Protein AF-A0A2H0Z641-F1 (afdb_monomer)

Radius of gyration: 11.45 Å; Cα contacts (8 Å, |Δi|>4): 64; chains: 1; bounding box: 23×29×31 Å

Secondary structure (DSSP, 8-state):
-HHHHHHTT----HHHHHHHTT--HHHHHHHHHHHHHTT--EEEETTTTEEEE-------

pLDDT: mean 80.57, std 11.0, range [41.03, 92.0]

Mean predicted aligned error: 6.04 Å

Structure (mmCIF, N/CA/C/O backbone):
data_AF-A0A2H0Z641-F1
#
_entry.id   AF-A0A2H0Z641-F1
#
loop_
_atom_site.group_PDB
_atom_site.id
_atom_site.type_symbol
_atom_site.label_atom_id
_atom_site.label_alt_id
_atom_site.label_comp_id
_atom_site.label_asym_id
_atom_site.label_entity_id
_atom_site.label_seq_id
_atom_site.pdbx_PDB_ins_code
_atom_site.Cartn_x
_atom_site.Cartn_y
_atom_site.Cartn_z
_atom_site.occupancy
_atom_site.B_iso_or_equiv
_atom_site.auth_seq_id
_atom_site.auth_comp_id
_atom_site.auth_asym_id
_atom_site.auth_atom_id
_atom_site.pdbx_PDB_model_num
ATOM 1 N N . TYR A 1 1 ? 2.638 7.858 -6.462 1.00 73.81 1 TYR A N 1
ATOM 2 C CA . TYR A 1 1 ? 1.310 7.369 -6.892 1.00 73.81 1 TYR A CA 1
ATOM 3 C C . TYR A 1 1 ? 0.787 6.202 -6.043 1.00 73.81 1 TYR A C 1
ATOM 5 O O . TYR A 1 1 ? -0.247 6.368 -5.410 1.00 73.81 1 TYR A O 1
ATOM 13 N N . LEU A 1 2 ? 1.494 5.062 -5.926 1.00 78.31 2 LEU A N 1
ATOM 14 C CA . LEU A 1 2 ? 1.025 3.914 -5.117 1.00 78.31 2 LEU A CA 1
ATOM 15 C C . LEU A 1 2 ? 0.714 4.278 -3.653 1.00 78.31 2 LEU A C 1
ATOM 17 O O . LEU A 1 2 ? -0.347 3.931 -3.144 1.00 78.31 2 LEU A O 1
ATOM 21 N N . LEU A 1 3 ? 1.603 5.034 -3.002 1.00 80.94 3 LEU A N 1
ATOM 22 C CA . LEU A 1 3 ? 1.409 5.502 -1.627 1.00 80.94 3 LEU A CA 1
ATOM 23 C C . LEU A 1 3 ? 0.119 6.319 -1.457 1.00 80.94 3 LEU A C 1
ATOM 25 O O . LEU A 1 3 ? -0.606 6.122 -0.489 1.00 80.94 3 LEU A O 1
ATOM 29 N N . GLU A 1 4 ? -0.194 7.202 -2.406 1.00 81.06 4 GLU A N 1
ATOM 30 C CA . GLU A 1 4 ? -1.417 8.009 -2.367 1.00 81.06 4 GLU A CA 1
ATOM 31 C C . GLU A 1 4 ? -2.679 7.158 -2.499 1.00 81.06 4 GLU A C 1
ATOM 33 O O . GLU A 1 4 ? -3.663 7.404 -1.806 1.00 81.06 4 GLU A O 1
ATOM 38 N N . MET A 1 5 ? -2.654 6.121 -3.340 1.00 80.50 5 MET A N 1
ATOM 39 C CA . MET A 1 5 ? -3.773 5.183 -3.438 1.00 80.50 5 MET A CA 1
ATOM 40 C C . MET A 1 5 ? -3.980 4.394 -2.139 1.00 80.50 5 MET A C 1
ATOM 42 O O . MET A 1 5 ? -5.125 4.163 -1.745 1.00 80.50 5 MET A O 1
ATOM 46 N N . ILE A 1 6 ? -2.892 4.021 -1.454 1.00 81.69 6 ILE A N 1
ATOM 47 C CA . ILE A 1 6 ? -2.952 3.370 -0.137 1.00 81.69 6 ILE A CA 1
ATOM 48 C C . ILE A 1 6 ? -3.494 4.357 0.910 1.00 81.69 6 ILE A C 1
ATOM 50 O O . ILE A 1 6 ? -4.398 4.000 1.660 1.00 81.69 6 ILE A O 1
ATOM 54 N N . LYS A 1 7 ? -3.028 5.615 0.920 1.00 78.12 7 LYS A N 1
ATOM 55 C CA . LYS A 1 7 ? -3.544 6.675 1.811 1.00 78.12 7 LYS A CA 1
ATOM 56 C C . LYS A 1 7 ? -5.037 6.946 1.594 1.00 78.12 7 LYS A C 1
ATOM 58 O O . LYS A 1 7 ? -5.767 7.146 2.555 1.00 78.12 7 LYS A O 1
ATOM 63 N N . LYS A 1 8 ? -5.511 6.895 0.346 1.00 80.81 8 LYS A N 1
ATOM 64 C CA . LYS A 1 8 ? -6.931 7.057 -0.013 1.00 80.81 8 LYS A CA 1
ATOM 65 C C . LYS A 1 8 ? -7.776 5.793 0.218 1.00 80.81 8 LYS A C 1
ATOM 67 O O . LYS A 1 8 ? -8.925 5.768 -0.211 1.00 80.81 8 LYS A O 1
ATOM 72 N N . ASN A 1 9 ? -7.230 4.741 0.846 1.00 71.94 9 ASN A N 1
ATOM 73 C CA . ASN A 1 9 ? -7.883 3.436 1.043 1.00 71.94 9 ASN A CA 1
ATOM 74 C C . ASN A 1 9 ? -8.431 2.803 -0.256 1.00 71.94 9 ASN A C 1
ATOM 76 O O . ASN A 1 9 ? -9.359 2.000 -0.221 1.00 71.94 9 ASN A O 1
ATOM 80 N N . ARG A 1 10 ? -7.855 3.138 -1.419 1.00 71.25 10 ARG A N 1
ATOM 81 C CA . ARG A 1 10 ? -8.256 2.579 -2.724 1.00 71.25 10 ARG A CA 1
ATOM 82 C C . ARG A 1 10 ? -7.459 1.330 -3.109 1.00 71.25 10 ARG A C 1
ATOM 84 O O . ARG A 1 10 ? -7.797 0.663 -4.080 1.00 71.25 10 ARG A O 1
ATOM 91 N N . CYS A 1 11 ? -6.404 1.003 -2.362 1.00 66.06 11 CYS A N 1
ATOM 92 C CA . CYS A 1 11 ? -5.594 -0.195 -2.579 1.00 66.06 11 CYS A CA 1
ATOM 93 C C . CYS A 1 11 ? -6.135 -1.384 -1.789 1.00 66.06 11 CYS A C 1
ATOM 95 O O . CYS A 1 11 ? -5.797 -1.574 -0.618 1.00 66.06 11 CYS A O 1
ATOM 97 N N . ILE A 1 12 ? -6.926 -2.213 -2.466 1.00 70.25 12 ILE A N 1
ATOM 98 C CA . ILE A 1 12 ? -7.530 -3.394 -1.861 1.00 70.25 12 ILE A CA 1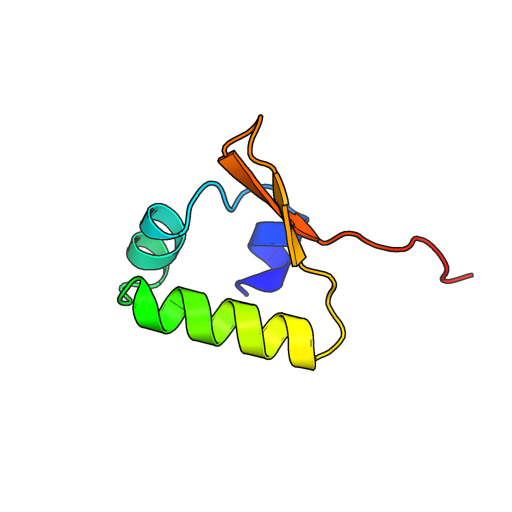
ATOM 99 C C . ILE A 1 12 ? -6.489 -4.520 -1.851 1.00 70.25 12 ILE A C 1
ATOM 101 O O . ILE A 1 12 ? -5.984 -4.893 -0.811 1.00 70.25 12 ILE A O 1
ATOM 105 N N . SER A 1 13 ? -6.000 -5.022 -2.982 1.00 81.25 13 SER A N 1
ATOM 106 C CA . SER A 1 13 ? -5.120 -6.209 -2.954 1.00 81.25 13 SER A CA 1
ATOM 107 C C . SER A 1 13 ? -3.906 -6.106 -3.867 1.00 81.25 13 SER A C 1
ATOM 109 O O . SER A 1 13 ? -3.906 -5.335 -4.822 1.00 81.25 13 SER A O 1
ATOM 111 N N . ILE A 1 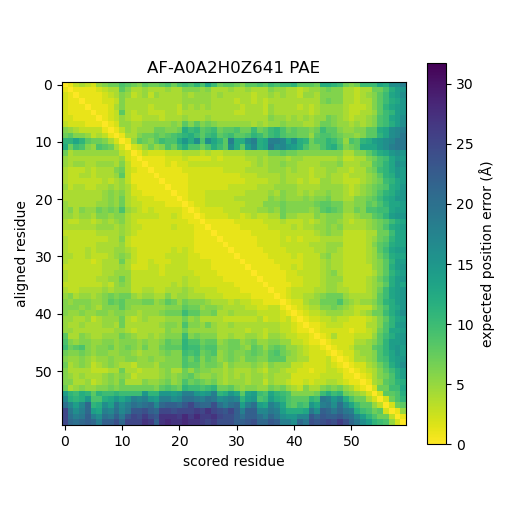14 ? -2.880 -6.932 -3.606 1.00 84.38 14 ILE A N 1
ATOM 112 C CA . ILE A 1 14 ? -1.665 -7.015 -4.442 1.00 84.38 14 ILE A CA 1
ATOM 113 C C . ILE A 1 14 ? -2.046 -7.224 -5.912 1.00 84.38 14 ILE A C 1
ATOM 115 O O . ILE A 1 14 ? -1.497 -6.548 -6.771 1.00 84.38 14 ILE A O 1
ATOM 119 N N . GLY A 1 15 ? -3.028 -8.093 -6.182 1.00 84.50 15 GLY A N 1
ATOM 120 C CA . GLY A 1 15 ? -3.525 -8.358 -7.535 1.00 84.50 15 GLY A CA 1
ATOM 121 C C . GLY A 1 15 ? -4.212 -7.157 -8.192 1.00 84.50 15 GLY A C 1
ATOM 122 O O . GLY A 1 15 ? -4.013 -6.915 -9.377 1.00 84.50 15 GLY A O 1
ATOM 123 N N . GLN A 1 16 ? -4.960 -6.351 -7.432 1.00 84.44 16 GLN A N 1
ATOM 124 C CA . GLN A 1 16 ? -5.544 -5.123 -7.977 1.00 84.44 16 GLN A CA 1
ATOM 125 C C . GLN A 1 16 ? -4.473 -4.083 -8.290 1.00 84.44 16 GLN A C 1
ATOM 127 O O . GLN A 1 16 ? -4.507 -3.470 -9.349 1.00 84.44 16 GLN A O 1
ATOM 132 N N . VAL A 1 17 ? -3.499 -3.908 -7.396 1.00 85.06 17 VAL A N 1
ATOM 133 C CA . VAL A 1 17 ? -2.373 -3.003 -7.642 1.00 85.06 17 VAL A CA 1
ATOM 134 C C . VAL A 1 17 ? -1.565 -3.479 -8.852 1.00 85.06 17 VAL A C 1
ATOM 136 O O . VAL A 1 1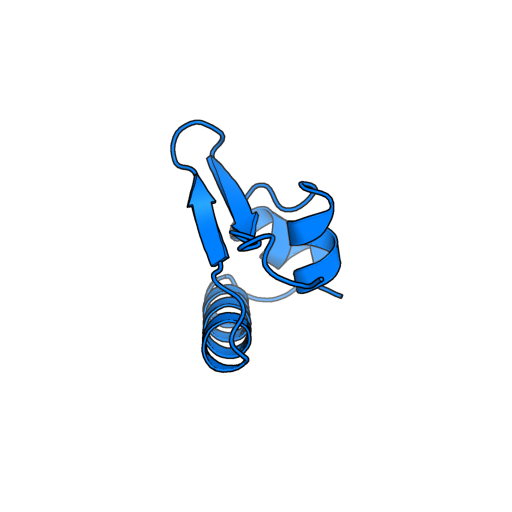7 ? -1.227 -2.679 -9.712 1.00 85.06 17 VAL A O 1
ATOM 139 N N . ALA A 1 18 ? -1.320 -4.782 -8.970 1.00 88.94 18 ALA A N 1
ATOM 140 C CA . ALA A 1 18 ? -0.678 -5.380 -10.134 1.00 88.94 18 ALA A CA 1
ATOM 141 C C . ALA A 1 18 ? -1.438 -5.059 -11.430 1.00 88.94 18 ALA A C 1
ATOM 143 O O . ALA A 1 18 ? -0.826 -4.629 -12.401 1.00 88.94 18 ALA A O 1
ATOM 144 N N . SER A 1 19 ? -2.769 -5.174 -11.420 1.00 88.06 19 SER A N 1
ATOM 145 C CA . SER A 1 19 ? -3.610 -4.843 -12.574 1.00 88.06 19 SER A CA 1
ATOM 146 C C . SER A 1 19 ? -3.583 -3.352 -12.924 1.00 88.06 19 SER A C 1
ATOM 148 O O . SER A 1 19 ? -3.429 -3.011 -14.090 1.00 88.06 19 SER A O 1
ATOM 150 N N . ILE A 1 20 ? -3.703 -2.458 -11.935 1.00 85.44 20 ILE A N 1
ATOM 151 C CA . ILE A 1 20 ? -3.720 -0.998 -12.154 1.00 85.44 20 ILE A CA 1
ATOM 152 C C . ILE A 1 20 ? -2.381 -0.519 -12.718 1.00 85.44 20 ILE A C 1
ATOM 154 O O . ILE A 1 20 ? -2.341 0.313 -13.618 1.00 85.44 20 ILE A O 1
ATOM 158 N N . PHE A 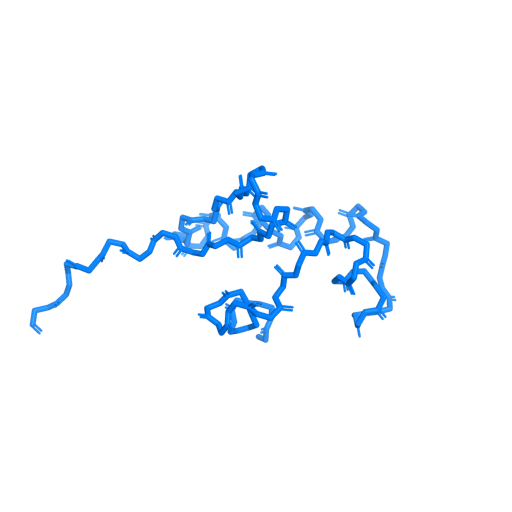1 21 ? -1.281 -1.058 -12.199 1.00 83.56 21 PHE A N 1
ATOM 159 C CA . PHE A 1 21 ? 0.066 -0.697 -12.630 1.00 83.56 21 PHE A CA 1
ATOM 160 C C . PHE A 1 21 ? 0.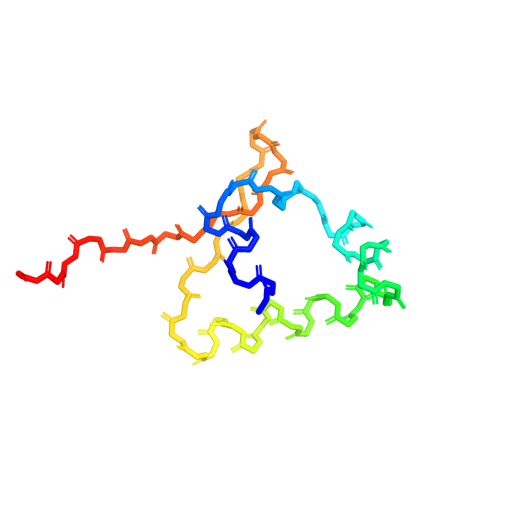571 -1.559 -13.796 1.00 83.56 21 PHE A C 1
ATOM 162 O O . PHE A 1 21 ? 1.723 -1.401 -14.190 1.00 83.56 21 PHE A O 1
ATOM 169 N N . SER A 1 22 ? -0.251 -2.478 -14.326 1.00 88.62 22 SER A N 1
ATOM 170 C CA . SER A 1 22 ? 0.137 -3.463 -15.351 1.00 88.62 22 SER A CA 1
ATOM 171 C C . SER A 1 22 ? 1.488 -4.130 -15.052 1.00 88.62 22 SER A C 1
ATOM 173 O O . SER A 1 22 ? 2.365 -4.248 -15.903 1.00 88.62 22 SER A O 1
ATOM 175 N N . CYS A 1 23 ? 1.677 -4.531 -13.795 1.00 88.75 23 CYS A N 1
ATOM 176 C CA . CYS A 1 23 ? 2.923 -5.067 -13.262 1.00 88.75 23 CYS A CA 1
ATOM 177 C C . CYS A 1 23 ? 2.680 -6.394 -12.546 1.00 88.75 23 CYS A C 1
ATOM 179 O O . CYS A 1 23 ? 1.625 -6.629 -11.970 1.00 88.75 23 CYS A O 1
ATOM 181 N N . SER A 1 24 ? 3.700 -7.246 -12.478 1.00 92.00 24 SER A N 1
ATOM 182 C CA . SER A 1 24 ? 3.610 -8.505 -11.739 1.00 92.00 24 SER A CA 1
ATOM 183 C C . SER A 1 24 ? 3.429 -8.284 -10.233 1.00 92.00 24 SER A C 1
ATOM 185 O O . SER A 1 24 ? 4.011 -7.371 -9.642 1.00 92.00 24 SER A O 1
ATOM 187 N N . ASN A 1 25 ? 2.745 -9.217 -9.563 1.00 90.75 25 ASN A N 1
ATOM 188 C CA . ASN A 1 25 ? 2.609 -9.240 -8.097 1.00 90.75 25 ASN A CA 1
ATOM 189 C C . ASN A 1 25 ? 3.964 -9.122 -7.368 1.00 90.75 25 ASN A C 1
ATOM 191 O O . ASN A 1 25 ? 4.059 -8.536 -6.290 1.00 90.75 25 ASN A O 1
ATOM 195 N N . ARG A 1 26 ? 5.032 -9.670 -7.963 1.00 91.56 26 ARG A N 1
ATOM 196 C CA . ARG A 1 26 ? 6.406 -9.576 -7.447 1.00 91.56 26 ARG A CA 1
ATOM 197 C C . ARG A 1 26 ? 6.930 -8.136 -7.452 1.00 91.56 26 ARG A C 1
ATOM 199 O O . ARG A 1 26 ? 7.552 -7.718 -6.478 1.00 91.56 26 ARG A O 1
ATOM 206 N N . THR A 1 27 ? 6.640 -7.379 -8.507 1.00 91.06 27 THR A N 1
ATOM 207 C CA . THR A 1 27 ? 6.994 -5.959 -8.627 1.00 91.06 27 THR A CA 1
ATOM 208 C C . THR A 1 27 ? 6.242 -5.132 -7.594 1.00 91.06 27 THR A C 1
ATOM 210 O O . THR A 1 27 ? 6.851 -4.322 -6.906 1.00 91.06 27 THR A O 1
ATOM 213 N N . VAL A 1 28 ? 4.952 -5.411 -7.385 1.00 88.75 28 VAL A N 1
ATOM 214 C CA . VAL A 1 28 ? 4.155 -4.745 -6.343 1.00 88.75 28 VAL A CA 1
ATOM 215 C C . VAL A 1 28 ? 4.743 -4.985 -4.952 1.00 88.75 28 VAL A C 1
ATOM 217 O O . VAL A 1 28 ? 4.889 -4.044 -4.179 1.00 88.75 28 VAL A O 1
ATOM 220 N N . LYS A 1 29 ? 5.149 -6.222 -4.630 1.00 88.69 29 LYS A N 1
ATOM 221 C CA . LYS A 1 29 ? 5.826 -6.520 -3.356 1.00 88.69 29 LYS A CA 1
ATOM 222 C C . LYS A 1 29 ? 7.122 -5.722 -3.187 1.00 88.69 29 LYS A C 1
ATOM 224 O O . LYS A 1 29 ? 7.362 -5.207 -2.101 1.00 88.69 29 LYS A O 1
ATOM 229 N N . ARG A 1 30 ? 7.925 -5.585 -4.250 1.00 90.94 30 ARG A N 1
ATOM 230 C CA . ARG A 1 30 ? 9.129 -4.735 -4.245 1.00 90.94 30 ARG A CA 1
ATOM 231 C C . ARG A 1 30 ? 8.789 -3.263 -4.027 1.00 90.94 30 ARG A C 1
ATOM 233 O O . ARG A 1 30 ? 9.421 -2.623 -3.202 1.00 90.94 30 ARG A O 1
ATOM 240 N N . MET A 1 31 ? 7.766 -2.744 -4.703 1.00 87.81 31 MET A N 1
ATOM 241 C CA . MET A 1 31 ? 7.310 -1.364 -4.510 1.00 87.81 31 MET A CA 1
ATOM 242 C C . MET A 1 31 ? 6.848 -1.115 -3.071 1.00 87.81 31 MET A C 1
ATOM 244 O O . MET A 1 31 ? 7.186 -0.093 -2.487 1.00 87.81 31 MET A O 1
ATOM 248 N N . LEU A 1 32 ? 6.112 -2.056 -2.476 1.00 87.06 32 LEU A N 1
ATOM 249 C CA . LEU A 1 32 ? 5.703 -1.972 -1.073 1.00 87.06 32 LEU A CA 1
ATOM 250 C C . LEU A 1 32 ? 6.904 -2.014 -0.119 1.00 87.06 32 LEU A C 1
ATOM 252 O O . LEU A 1 32 ? 6.895 -1.297 0.877 1.00 87.06 32 LEU A O 1
ATOM 256 N N . ALA A 1 33 ? 7.924 -2.825 -0.416 1.00 89.50 33 ALA A N 1
ATOM 257 C CA . ALA A 1 33 ? 9.163 -2.861 0.359 1.00 89.50 33 ALA A CA 1
ATOM 258 C C . ALA A 1 33 ? 9.904 -1.517 0.295 1.00 89.50 33 ALA A C 1
ATOM 260 O O . ALA A 1 33 ? 10.170 -0.942 1.342 1.00 89.50 33 ALA A O 1
ATOM 261 N N . LEU A 1 34 ? 10.094 -0.956 -0.904 1.00 89.94 34 LEU A N 1
ATOM 262 C CA . LEU A 1 34 ? 10.714 0.363 -1.084 1.00 89.94 34 LEU A CA 1
ATOM 263 C C . LEU A 1 34 ? 9.961 1.465 -0.330 1.00 89.94 34 LEU A C 1
ATOM 265 O O . LEU A 1 34 ? 10.562 2.341 0.278 1.00 89.94 34 LEU A O 1
ATOM 269 N N . LEU A 1 35 ? 8.626 1.423 -0.334 1.00 85.88 35 LEU A N 1
ATOM 270 C CA . LEU A 1 35 ? 7.828 2.390 0.419 1.00 85.88 35 LEU A CA 1
ATOM 271 C C . LEU A 1 35 ? 8.037 2.266 1.936 1.00 85.88 35 LEU A C 1
ATOM 273 O O . LEU A 1 35 ? 8.045 3.292 2.618 1.00 85.88 35 LEU A O 1
ATOM 277 N N . ARG A 1 36 ? 8.224 1.042 2.448 1.00 87.00 36 ARG A N 1
ATOM 278 C CA . ARG A 1 36 ? 8.569 0.791 3.856 1.00 87.00 36 ARG A CA 1
ATOM 279 C C . ARG A 1 36 ? 9.973 1.273 4.197 1.00 87.00 36 ARG A C 1
ATOM 281 O O . ARG A 1 36 ? 10.141 1.900 5.234 1.00 87.00 36 ARG A O 1
ATOM 288 N N . GLU A 1 37 ? 10.941 1.038 3.316 1.00 88.69 37 GLU A N 1
ATOM 289 C CA . GLU A 1 37 ? 12.312 1.547 3.465 1.00 88.69 37 GLU A CA 1
ATOM 290 C C . GLU A 1 37 ? 12.354 3.080 3.461 1.00 88.69 37 GLU A C 1
ATOM 292 O O . GLU A 1 37 ? 13.082 3.678 4.244 1.00 88.69 37 GLU A O 1
ATOM 297 N N . ASN A 1 38 ? 11.482 3.724 2.683 1.00 86.44 38 ASN A N 1
ATOM 298 C CA . ASN A 1 38 ? 11.298 5.178 2.691 1.00 86.44 38 ASN A CA 1
ATOM 299 C C . ASN A 1 38 ? 10.588 5.715 3.956 1.00 86.44 38 ASN A C 1
ATOM 301 O O . ASN A 1 38 ? 10.144 6.862 3.960 1.00 86.44 38 ASN A O 1
ATOM 305 N N . GLY A 1 39 ? 10.406 4.900 5.000 1.00 85.38 39 GLY A N 1
ATOM 306 C CA . GLY A 1 39 ? 9.804 5.312 6.271 1.00 85.38 39 GLY A CA 1
ATOM 307 C C . GLY A 1 39 ? 8.273 5.297 6.303 1.00 85.38 39 GLY A C 1
ATOM 308 O O . GLY A 1 39 ? 7.680 5.808 7.249 1.00 85.38 39 GLY A O 1
ATOM 309 N N . ASN A 1 40 ? 7.597 4.716 5.301 1.00 84.69 40 ASN A N 1
ATOM 310 C CA . ASN A 1 40 ? 6.137 4.581 5.333 1.00 84.69 40 ASN A CA 1
ATOM 311 C C . ASN A 1 40 ? 5.741 3.242 5.960 1.00 84.69 40 ASN A C 1
ATOM 313 O O . ASN A 1 40 ? 5.936 2.179 5.368 1.00 84.69 40 ASN A O 1
ATOM 317 N N . GLU A 1 41 ? 5.102 3.278 7.124 1.00 82.88 41 GLU A N 1
ATOM 318 C CA . GLU A 1 41 ? 4.664 2.067 7.815 1.00 82.88 41 GLU A CA 1
ATOM 319 C C . GLU A 1 41 ? 3.400 1.491 7.137 1.00 82.88 41 GLU A C 1
ATOM 321 O O . GLU A 1 41 ? 2.266 1.840 7.459 1.00 82.88 41 GLU A O 1
ATOM 326 N N . ILE A 1 42 ? 3.586 0.646 6.112 1.00 85.44 42 ILE A N 1
ATOM 327 C CA . ILE A 1 42 ? 2.485 0.019 5.359 1.00 85.44 42 ILE A CA 1
ATOM 328 C C . ILE A 1 42 ? 2.131 -1.342 5.958 1.00 85.44 42 ILE A C 1
ATOM 330 O O . ILE A 1 42 ? 2.891 -2.313 5.830 1.00 85.44 42 ILE A O 1
ATOM 334 N N . GLU A 1 43 ? 0.923 -1.442 6.505 1.00 84.31 43 GLU A N 1
ATOM 335 C CA . GLU A 1 43 ? 0.347 -2.663 7.058 1.00 84.31 43 GLU A CA 1
ATOM 336 C C . GLU A 1 43 ? -0.730 -3.247 6.132 1.00 84.31 43 GLU A C 1
ATOM 338 O O . GLU A 1 43 ? -1.446 -2.537 5.423 1.00 84.31 43 GLU A O 1
ATOM 343 N N . TYR A 1 44 ? -0.854 -4.575 6.135 1.00 84.94 44 TYR A N 1
ATOM 344 C CA . TYR A 1 44 ? -1.943 -5.269 5.457 1.00 84.94 44 TYR A CA 1
ATOM 345 C C . TYR A 1 44 ? -3.034 -5.660 6.456 1.00 84.94 44 TYR A C 1
ATOM 347 O O . TYR A 1 44 ? -2.849 -6.543 7.297 1.00 84.94 44 TYR A O 1
ATOM 355 N N . CYS A 1 45 ? -4.207 -5.045 6.327 1.00 82.38 45 CYS A N 1
ATOM 356 C CA . CYS A 1 45 ? -5.368 -5.361 7.141 1.00 82.38 45 CYS A CA 1
ATOM 357 C C . CYS A 1 45 ? -6.057 -6.619 6.599 1.00 82.38 45 CYS A C 1
ATOM 359 O O . CYS A 1 45 ? -6.809 -6.559 5.626 1.00 82.38 45 CYS A O 1
ATOM 361 N N . ARG A 1 46 ? -5.856 -7.767 7.259 1.00 80.62 46 ARG A N 1
ATOM 362 C CA . ARG A 1 46 ? -6.461 -9.052 6.849 1.00 80.62 46 ARG A CA 1
ATOM 363 C C . ARG A 1 46 ? -7.994 -9.036 6.853 1.00 80.62 46 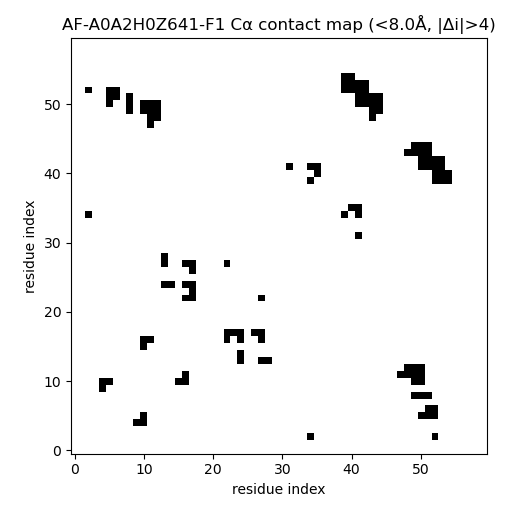ARG A C 1
ATOM 365 O O . ARG A 1 46 ? -8.593 -9.674 5.997 1.00 80.62 46 ARG A O 1
A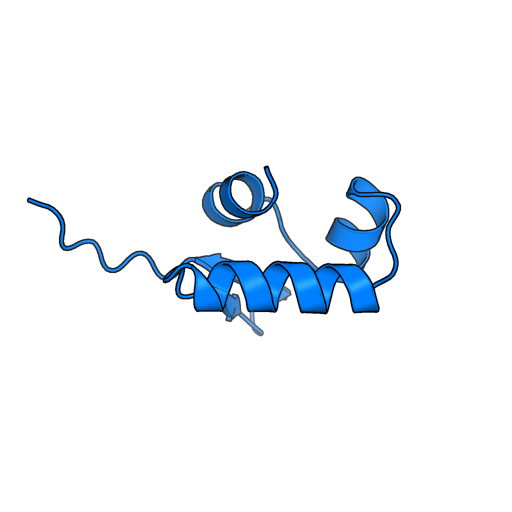TOM 372 N N . LYS A 1 47 ? -8.618 -8.291 7.776 1.00 82.50 47 LYS A N 1
ATOM 373 C CA . LYS A 1 47 ? -10.087 -8.202 7.915 1.00 82.50 47 LYS A CA 1
ATOM 374 C C . LYS A 1 47 ? -10.749 -7.579 6.688 1.00 82.50 47 LYS A C 1
ATOM 376 O O . LYS A 1 47 ? -11.748 -8.082 6.200 1.00 82.50 47 LYS A O 1
ATOM 381 N N . GLN A 1 48 ? -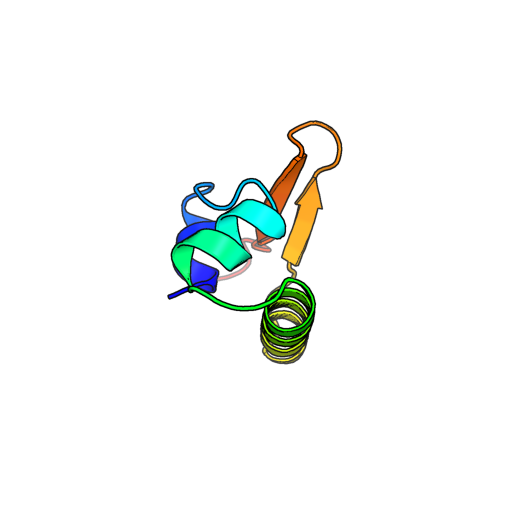10.168 -6.488 6.195 1.00 79.31 48 GLN A N 1
ATOM 382 C CA . GLN A 1 48 ? -10.677 -5.756 5.032 1.00 79.31 48 GLN A CA 1
ATOM 383 C C . GLN A 1 48 ? -9.990 -6.195 3.732 1.00 79.31 48 GLN A C 1
ATOM 385 O O . GLN A 1 48 ? -10.400 -5.783 2.655 1.00 79.31 48 GLN A O 1
ATOM 390 N N . LYS A 1 49 ? -8.953 -7.039 3.836 1.00 80.12 49 LYS A N 1
ATOM 391 C CA . LYS A 1 49 ? -8.058 -7.423 2.742 1.00 80.12 49 LYS A CA 1
ATOM 392 C C . LYS A 1 49 ? -7.515 -6.200 2.004 1.00 80.12 49 LYS A C 1
ATOM 394 O O . LYS A 1 49 ? -7.490 -6.235 0.784 1.00 80.12 49 LYS A O 1
ATOM 399 N N . ILE A 1 50 ? -7.138 -5.144 2.740 1.00 82.75 50 ILE A N 1
ATOM 400 C CA . ILE A 1 50 ? -6.622 -3.874 2.193 1.00 82.75 50 ILE A CA 1
ATOM 401 C C . ILE A 1 50 ? -5.285 -3.466 2.797 1.00 82.75 50 ILE A C 1
ATOM 403 O O . ILE A 1 50 ? -4.997 -3.786 3.952 1.00 82.75 50 ILE A O 1
ATOM 407 N N . PHE A 1 51 ? -4.481 -2.728 2.032 1.00 83.62 51 PHE A N 1
ATOM 408 C CA . PHE A 1 51 ? -3.276 -2.085 2.553 1.00 83.62 51 PHE A CA 1
ATOM 409 C C . PHE A 1 51 ? -3.627 -0.739 3.177 1.00 83.62 51 PHE A C 1
ATOM 411 O O . PHE A 1 51 ? -4.377 0.038 2.591 1.00 83.62 51 PHE A O 1
ATOM 418 N N . LYS A 1 52 ? -3.052 -0.453 4.345 1.00 83.00 52 LYS A N 1
ATOM 419 C CA . LYS A 1 52 ? -3.184 0.831 5.033 1.00 83.00 52 LYS A CA 1
ATOM 420 C C . LYS A 1 52 ? -1.808 1.356 5.388 1.00 83.00 52 LYS A C 1
ATOM 422 O O . LYS A 1 52 ? -0.944 0.600 5.827 1.00 83.00 52 LYS A O 1
ATOM 427 N N . VAL A 1 53 ? -1.613 2.657 5.204 1.00 83.62 53 VAL A N 1
ATOM 428 C CA . VAL A 1 53 ? -0.483 3.341 5.829 1.00 83.62 53 VAL A CA 1
ATOM 429 C C . VAL A 1 53 ? -0.891 3.604 7.267 1.00 83.62 53 VAL A C 1
ATOM 431 O O . VAL A 1 53 ? -1.909 4.252 7.513 1.00 83.62 53 VAL A O 1
ATOM 434 N N . LYS A 1 54 ? -0.113 3.095 8.212 1.00 78.12 54 LYS A N 1
ATOM 435 C CA . LYS A 1 54 ? -0.214 3.489 9.604 1.00 78.12 54 LYS A CA 1
ATOM 436 C C . LYS A 1 54 ? 0.459 4.851 9.704 1.00 78.12 54 LYS A C 1
ATOM 438 O O . LYS A 1 54 ? 1.675 4.974 9.787 1.00 78.12 54 LYS A O 1
ATOM 443 N N . ILE A 1 55 ? -0.348 5.890 9.550 1.00 68.19 55 ILE A N 1
ATOM 444 C CA . ILE A 1 55 ? 0.107 7.247 9.806 1.00 68.19 55 ILE A CA 1
ATOM 445 C C . ILE A 1 55 ? 0.182 7.337 11.328 1.00 68.19 55 ILE A C 1
ATOM 447 O O . ILE A 1 55 ? -0.854 7.383 11.989 1.00 68.19 55 ILE A O 1
ATOM 451 N N . ASN A 1 56 ? 1.390 7.302 11.892 1.00 55.97 56 ASN A N 1
ATOM 452 C CA . ASN A 1 56 ? 1.592 7.899 13.205 1.00 55.97 56 ASN A CA 1
ATOM 453 C C . ASN A 1 56 ? 1.297 9.387 13.009 1.00 55.97 56 ASN A C 1
ATOM 455 O O . ASN A 1 56 ? 2.139 10.126 12.506 1.00 55.97 56 ASN A O 1
ATOM 459 N N . SER A 1 57 ? 0.066 9.803 13.306 1.00 49.31 57 SER A N 1
ATOM 460 C CA . SER A 1 57 ? -0.275 11.213 13.454 1.00 49.31 57 SER A CA 1
ATOM 461 C C . SER A 1 57 ? 0.509 11.741 14.650 1.00 49.31 57 SER A C 1
ATOM 463 O O . SER A 1 57 ? 0.065 11.672 15.790 1.00 49.31 57 SER A O 1
ATOM 465 N N . GLY A 1 58 ? 1.726 12.173 14.360 1.00 55.88 58 GLY A N 1
ATOM 466 C CA . GLY A 1 58 ? 2.669 12.820 15.249 1.00 55.88 58 GLY A CA 1
ATOM 467 C C . GLY A 1 58 ? 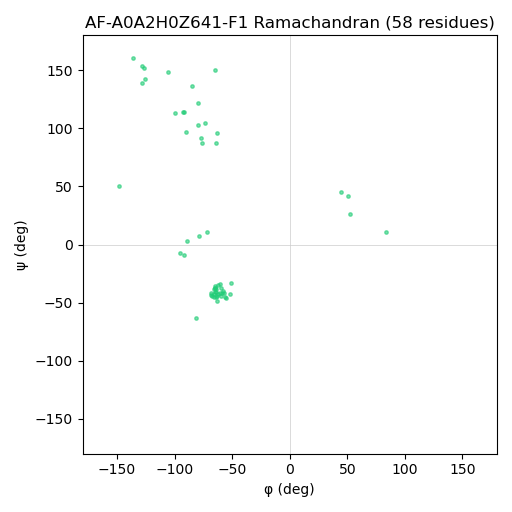3.491 13.795 14.421 1.00 55.88 58 GLY A C 1
ATOM 468 O O . GLY A 1 58 ? 4.710 13.734 14.439 1.00 55.88 58 GLY A O 1
ATOM 469 N N . ASP A 1 59 ? 2.804 14.638 13.654 1.00 46.22 59 ASP A N 1
ATOM 470 C CA . ASP A 1 59 ? 3.349 15.914 13.215 1.00 46.22 59 ASP A CA 1
ATOM 471 C C . ASP A 1 59 ? 2.358 17.002 13.630 1.00 46.22 59 ASP A C 1
ATOM 473 O O . ASP A 1 59 ? 1.148 16.767 13.719 1.00 46.22 59 ASP A O 1
ATOM 477 N N . LYS A 1 60 ? 2.949 18.114 14.029 1.00 41.03 60 LYS A N 1
ATOM 478 C CA . LYS A 1 60 ? 2.543 19.068 15.057 1.00 41.03 60 LYS A CA 1
ATOM 479 C C . LYS A 1 60 ? 1.777 20.251 14.476 1.00 41.03 60 LYS A C 1
ATOM 481 O O . LYS A 1 60 ? 2.002 20.569 13.290 1.00 41.03 60 LYS A O 1
#

Nearest PDB structures (foldseek):
  6aqq-assembly1_A  TM=8.156E-01  e=3.309E-01  Staphylococcus aureus
  8f8u-assembly1_B  TM=8.484E-01  e=6.640E-01  Klebsiella pneumoniae subsp. pneumoniae 1158
  1bia-assembly1_A  TM=8.310E-01  e=8.183E-01  Escherichia coli
  8gbd-assembly1_A  TM=6.219E-01  e=1.532E+00  Homo sapiens
  9bln-assembly1_y  TM=6.638E-01  e=2.674E+00  Homo sapiens

Foldseek 3Di:
DVVVCQQVQVAQELVVVCVVVVHDSVVSVVVVVVCVVVVFQWDQDPVRSGIHTPPPPPDD

Sequence (60 aa):
YLLEMIKKNRCISIGQVASIFSCSNRTVKRMLALLRENGNEIEYCRKQKIFKVKINSGDK

Solvent-accessible surface area (backbone atoms only — not comparable to full-atom values): 3578 Å² total; per-residue (Å²): 108,72,67,57,37,23,70,68,65,67,35,48,43,63,66,55,53,11,60,77,68,75,41,54,56,68,55,46,53,50,52,55,49,53,42,40,75,72,69,41,51,70,43,74,42,76,90,78,49,24,38,38,59,60,72,78,88,77,80,132